Protein AF-A0A737JR82-F1 (afdb_monomer)

Nearest PDB structures (foldseek):
  2q85-assembly1_A  TM=1.004E+00  e=2.025E-05  Escherichia coli
  1uxy-assembly1_A  TM=1.002E+00  e=1.888E-05  Escherichia coli
  4jay-assembly1_A  TM=9.849E-01  e=2.539E-03  Pseudomonas aeruginosa PAO1

InterPro domains:
  IPR003170 UDP-N-acetylenolpyruvoylglucosamine reductase [PTHR21071] (3-58)
  IPR006094 FAD linked oxidase, N-terminal [PF01565] (18-53)
  IPR016167 FAD-binding, type PCMH, subdomain 1 [G3DSA:3.30.43.10] (3-61)
  IPR036318 FAD-binding, type PCMH-like superfamily [SSF56176] (3-59)

Secondary structure (DSSP, 8-state):
--EE-GGGSTT----EES-----SSHHHHHHHHHHHHHTT------SS-TT----S-B---

pLDDT: mean 96.89, std 3.82, range [69.38, 98.5]

Structure (mmCIF, N/CA/C/O backbone):
data_AF-A0A737JR82-F1
#
_entry.id   AF-A0A737JR82-F1
#
loop_
_atom_site.group_PDB
_atom_site.id
_atom_site.type_symbol
_atom_site.label_atom_id
_atom_site.label_alt_id
_atom_site.label_comp_id
_atom_site.label_asym_id
_atom_site.label_entity_id
_atom_site.label_seq_id
_atom_site.pdbx_PDB_ins_code
_atom_site.Cartn_x
_atom_site.Cartn_y
_atom_site.Cartn_z
_atom_site.occupancy
_atom_site.B_iso_or_equiv
_atom_site.auth_seq_id
_atom_site.auth_comp_id
_atom_site.auth_asym_id
_atom_site.auth_atom_id
_atom_site.pdbx_PDB_model_num
ATOM 1 N N . MET A 1 1 ? -6.046 14.563 4.276 1.00 69.38 1 MET A N 1
ATOM 2 C CA . MET A 1 1 ? -5.373 14.661 2.960 1.00 69.38 1 MET A CA 1
ATOM 3 C C . MET A 1 1 ? -4.837 13.281 2.612 1.00 69.38 1 MET A C 1
ATOM 5 O O . MET A 1 1 ? -4.655 12.504 3.534 1.00 69.38 1 MET A O 1
ATOM 9 N N . THR A 1 2 ? -4.663 12.955 1.333 1.00 88.12 2 THR A N 1
ATOM 10 C CA . THR A 1 2 ? -4.079 11.677 0.885 1.00 88.12 2 THR A CA 1
ATOM 11 C C . THR A 1 2 ? -2.729 11.935 0.214 1.00 88.12 2 THR A C 1
ATOM 13 O O . THR A 1 2 ? -2.518 13.024 -0.320 1.00 88.12 2 THR A O 1
ATOM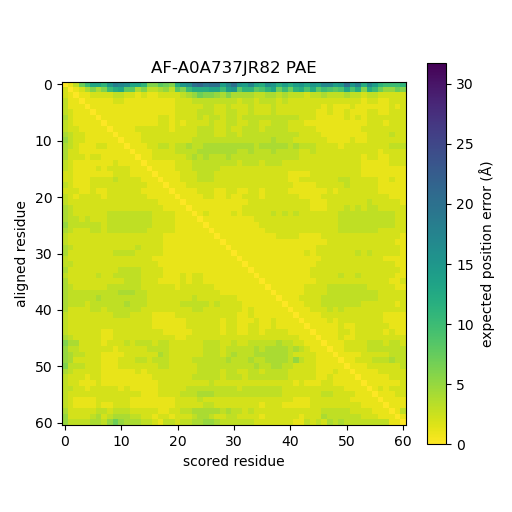 16 N N . HIS A 1 3 ? -1.824 10.958 0.226 1.00 95.88 3 HIS A N 1
ATOM 17 C CA . HIS A 1 3 ? -0.440 11.088 -0.241 1.00 95.88 3 HIS A CA 1
ATOM 18 C C . HIS A 1 3 ? -0.154 10.122 -1.396 1.00 95.88 3 HIS A C 1
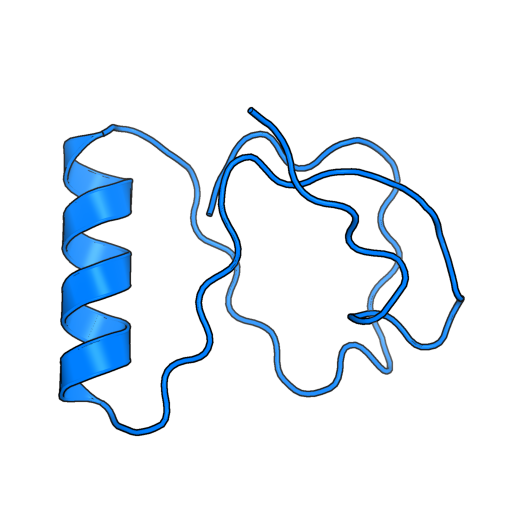ATOM 20 O O . HIS A 1 3 ? -0.557 8.966 -1.323 1.00 95.88 3 HIS A O 1
ATOM 26 N N . SER A 1 4 ? 0.536 10.582 -2.446 1.00 97.62 4 SER A N 1
ATOM 27 C CA . SER A 1 4 ? 0.860 9.749 -3.616 1.00 97.62 4 SER A CA 1
ATOM 28 C C . SER A 1 4 ? 1.836 8.617 -3.264 1.00 97.62 4 SER A C 1
ATOM 30 O O . SER A 1 4 ? 2.860 8.834 -2.614 1.00 97.62 4 SER A O 1
ATOM 32 N N . LEU A 1 5 ? 1.521 7.416 -3.751 1.00 97.75 5 LEU A N 1
ATOM 33 C CA . LEU A 1 5 ? 2.316 6.191 -3.676 1.00 97.75 5 LEU A CA 1
ATOM 34 C C . LEU A 1 5 ? 3.346 6.084 -4.808 1.00 97.75 5 LEU A C 1
ATOM 36 O O . LEU A 1 5 ? 4.172 5.174 -4.782 1.00 97.75 5 LEU A O 1
ATOM 40 N N . LYS A 1 6 ? 3.339 7.004 -5.783 1.00 97.75 6 LYS A N 1
ATOM 41 C CA . LYS A 1 6 ? 4.223 6.970 -6.958 1.00 97.75 6 LYS A CA 1
ATOM 42 C C . LYS A 1 6 ? 5.719 6.852 -6.624 1.00 97.75 6 LYS A C 1
ATOM 44 O O . LYS A 1 6 ? 6.386 6.065 -7.290 1.00 97.75 6 LYS A O 1
ATOM 49 N N . PRO A 1 7 ? 6.269 7.557 -5.614 1.00 97.75 7 PRO A N 1
ATOM 50 C CA . PRO A 1 7 ? 7.674 7.395 -5.224 1.00 97.75 7 PRO A CA 1
ATOM 51 C C . PRO A 1 7 ? 7.977 6.068 -4.509 1.00 97.75 7 PRO A C 1
ATOM 53 O O . PRO A 1 7 ? 9.140 5.732 -4.325 1.00 97.75 7 PRO A O 1
ATOM 56 N N . TRP A 1 8 ? 6.942 5.338 -4.086 1.00 97.75 8 TRP A N 1
ATOM 57 C CA . TRP A 1 8 ? 7.016 4.178 -3.191 1.00 97.75 8 TRP A CA 1
ATOM 58 C C . TRP A 1 8 ? 6.731 2.852 -3.905 1.00 97.75 8 TRP A C 1
ATOM 60 O O . TRP A 1 8 ? 6.511 1.830 -3.260 1.00 97.75 8 TRP A O 1
ATOM 70 N N . ASN A 1 9 ? 6.687 2.860 -5.239 1.00 97.56 9 ASN A N 1
ATOM 71 C CA . ASN A 1 9 ? 6.637 1.649 -6.045 1.00 97.56 9 ASN A CA 1
ATOM 72 C C . ASN A 1 9 ? 7.416 1.822 -7.347 1.00 97.56 9 ASN A C 1
ATOM 74 O O . ASN A 1 9 ? 7.320 2.847 -8.019 1.00 97.56 9 ASN A O 1
ATOM 78 N N . THR A 1 10 ? 8.157 0.787 -7.733 1.00 97.75 10 THR A N 1
ATOM 79 C CA . THR A 1 10 ? 9.019 0.845 -8.929 1.00 97.75 10 THR A CA 1
ATOM 80 C C . THR A 1 10 ? 8.246 0.848 -10.250 1.00 97.75 10 THR A C 1
ATOM 82 O O . THR A 1 10 ? 8.786 1.284 -11.264 1.00 97.75 10 THR A O 1
ATOM 85 N N . PHE A 1 11 ? 6.968 0.449 -10.246 1.00 97.62 11 PHE A N 1
ATOM 86 C CA . PHE A 1 11 ? 6.083 0.612 -11.404 1.00 97.62 11 PHE A CA 1
ATOM 87 C C . PHE A 1 11 ? 5.730 2.082 -11.687 1.00 97.62 11 PHE A C 1
ATOM 89 O O . PHE A 1 11 ? 5.266 2.393 -12.783 1.00 97.62 11 PHE A O 1
ATOM 96 N N . GLY A 1 12 ? 5.945 2.994 -10.730 1.00 96.56 12 GLY A N 1
ATOM 97 C CA . GLY A 1 12 ? 5.624 4.413 -10.879 1.00 96.56 12 GLY A CA 1
ATOM 98 C C . GLY A 1 12 ? 4.121 4.698 -10.958 1.00 96.56 12 GLY A C 1
ATOM 99 O O . GLY A 1 12 ? 3.723 5.709 -11.545 1.00 96.56 12 GLY A O 1
ATOM 100 N N . ILE A 1 13 ? 3.289 3.817 -10.392 1.00 97.25 13 ILE A N 1
ATOM 101 C CA . ILE A 1 13 ? 1.829 3.955 -10.375 1.00 97.25 13 ILE A CA 1
ATOM 102 C C . ILE A 1 13 ? 1.427 5.040 -9.382 1.00 97.25 13 ILE A C 1
ATOM 104 O O . ILE A 1 13 ? 1.857 5.031 -8.227 1.00 97.25 13 ILE A O 1
ATOM 108 N N . ASP A 1 14 ? 0.576 5.955 -9.842 1.00 97.62 14 ASP A N 1
ATOM 109 C CA . ASP A 1 14 ? 0.107 7.102 -9.071 1.00 97.62 14 ASP A CA 1
ATOM 110 C C . ASP A 1 14 ? -1.288 6.855 -8.482 1.00 97.62 14 ASP A C 1
ATOM 112 O O . ASP A 1 14 ? -2.310 7.292 -9.009 1.00 97.62 14 ASP A O 1
ATOM 116 N N . HIS A 1 15 ? -1.303 6.115 -7.377 1.00 97.81 15 HIS A N 1
ATOM 117 C CA . HIS A 1 15 ? -2.436 6.013 -6.458 1.00 97.81 15 HIS A CA 1
ATOM 118 C C . HIS A 1 15 ? -2.095 6.689 -5.135 1.00 97.81 15 HIS A C 1
ATOM 120 O O . HIS A 1 15 ? -0.938 7.015 -4.884 1.00 97.81 15 HIS A O 1
ATOM 126 N N . CYS A 1 16 ? -3.084 6.894 -4.270 1.00 98.06 16 CYS A N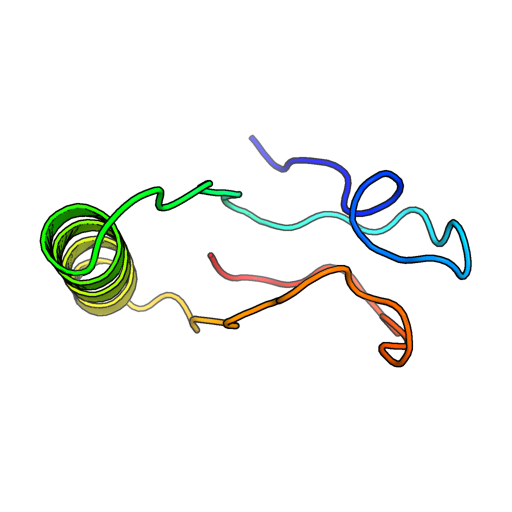 1
ATOM 127 C CA . CYS A 1 16 ? -2.870 7.552 -2.985 1.00 98.06 16 CYS A CA 1
ATOM 128 C C . CYS A 1 16 ? -3.072 6.609 -1.791 1.00 98.06 16 CYS A C 1
ATOM 130 O O . CYS A 1 16 ? -3.948 5.749 -1.833 1.00 98.06 16 CYS A O 1
ATOM 132 N N . ALA A 1 17 ? -2.332 6.841 -0.706 1.00 97.88 17 ALA A N 1
ATOM 133 C CA . ALA A 1 17 ? -2.605 6.321 0.637 1.00 97.88 17 ALA A CA 1
ATOM 134 C C . ALA A 1 17 ? -3.174 7.427 1.547 1.00 97.88 17 ALA A C 1
ATOM 136 O O . ALA A 1 17 ? -2.993 8.618 1.265 1.00 97.88 17 ALA A O 1
ATOM 137 N N . LYS A 1 18 ? -3.859 7.083 2.648 1.00 96.94 18 LYS A N 1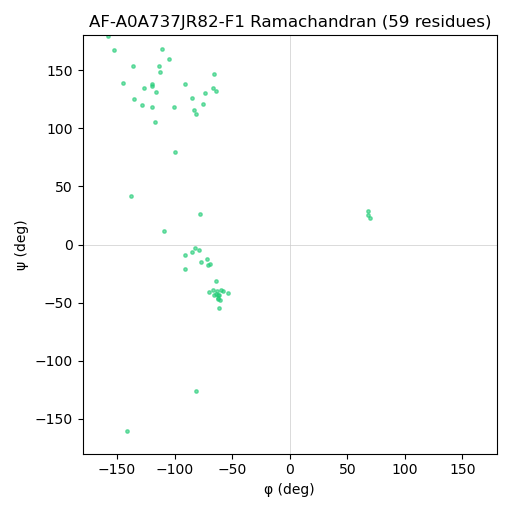
ATOM 138 C CA . LYS A 1 18 ? -4.291 8.102 3.631 1.00 96.94 18 LYS A CA 1
ATOM 139 C C . LYS A 1 18 ? -3.104 8.671 4.396 1.00 96.94 18 LYS A C 1
ATOM 141 O O . LYS A 1 18 ? -3.038 9.882 4.587 1.00 96.94 18 LYS A O 1
ATOM 146 N N . HIS A 1 19 ? -2.168 7.810 4.775 1.00 97.00 19 HIS A N 1
ATOM 147 C CA . HIS A 1 19 ? -0.932 8.175 5.451 1.00 97.00 19 HIS A CA 1
ATOM 148 C C . HIS A 1 19 ? 0.230 7.405 4.828 1.00 97.00 19 HIS A C 1
ATOM 150 O O . HIS A 1 19 ? 0.032 6.342 4.2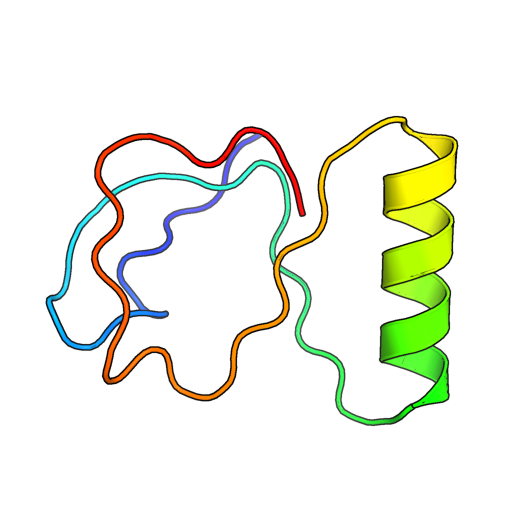53 1.00 97.00 19 HIS A O 1
ATOM 156 N N . ILE A 1 20 ? 1.430 7.972 4.912 1.00 97.25 20 ILE A N 1
ATOM 157 C CA . ILE A 1 20 ? 2.682 7.298 4.566 1.00 97.25 20 ILE A CA 1
ATOM 158 C C . ILE A 1 20 ? 3.660 7.643 5.682 1.00 97.25 20 ILE A C 1
ATOM 160 O O . ILE A 1 20 ? 3.848 8.823 5.989 1.00 97.25 20 ILE A O 1
ATOM 164 N N . VAL A 1 21 ? 4.250 6.626 6.306 1.00 97.62 21 VAL A N 1
ATOM 165 C CA . VAL A 1 21 ? 5.170 6.792 7.435 1.00 97.62 21 VAL A CA 1
ATOM 166 C C . VAL A 1 21 ? 6.452 6.019 7.153 1.00 97.62 21 VAL A C 1
ATOM 168 O O . VAL A 1 21 ? 6.423 4.800 7.007 1.00 97.62 21 VAL A O 1
ATOM 171 N N . CYS A 1 22 ? 7.587 6.718 7.119 1.00 97.50 22 CYS A N 1
ATOM 172 C CA . CYS A 1 22 ? 8.898 6.076 7.134 1.00 97.50 22 CYS A CA 1
ATOM 173 C C . CYS A 1 22 ? 9.275 5.759 8.581 1.00 97.50 22 CYS A C 1
ATOM 175 O O . CYS A 1 22 ? 9.445 6.673 9.387 1.00 97.50 22 CYS A O 1
ATOM 177 N N . ALA A 1 23 ? 9.400 4.475 8.906 1.00 97.94 23 ALA A N 1
ATOM 178 C CA . ALA A 1 23 ? 9.901 4.031 10.198 1.00 97.94 23 ALA A CA 1
ATOM 179 C C . ALA A 1 23 ? 11.374 3.625 10.071 1.00 97.94 23 ALA A C 1
ATOM 181 O O . ALA A 1 23 ? 11.709 2.688 9.352 1.00 9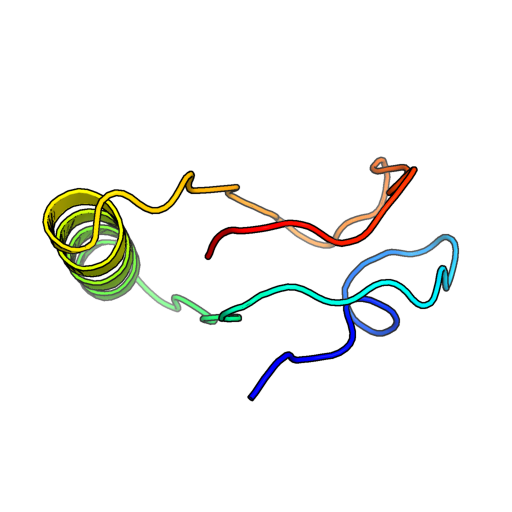7.94 23 ALA A O 1
ATOM 182 N N . GLU A 1 24 ? 12.250 4.317 10.792 1.00 97.75 24 GLU A N 1
ATOM 183 C CA . GLU A 1 24 ? 13.698 4.069 10.815 1.00 97.75 24 GLU A CA 1
ATOM 184 C C . GLU A 1 24 ? 14.104 3.082 11.921 1.00 97.75 24 GLU A C 1
ATOM 186 O O . GLU A 1 24 ? 15.250 2.645 11.996 1.00 97.75 24 GLU A O 1
ATOM 191 N N . ASN A 1 25 ? 13.169 2.732 12.808 1.00 98.19 25 ASN A N 1
ATOM 192 C CA . ASN A 1 25 ? 13.361 1.744 13.863 1.00 98.19 25 ASN A CA 1
ATOM 193 C C . ASN A 1 25 ? 12.040 1.066 14.256 1.00 98.19 25 ASN A C 1
ATOM 195 O O . ASN A 1 25 ? 10.946 1.525 13.919 1.00 98.19 25 ASN A O 1
ATOM 199 N N . GLU A 1 26 ? 12.159 -0.021 15.018 1.00 98.25 26 GLU A N 1
ATOM 200 C CA . GLU A 1 26 ? 11.031 -0.836 15.478 1.00 98.25 26 GLU A CA 1
ATOM 201 C C . GLU A 1 26 ? 10.008 -0.028 16.287 1.00 98.25 26 GLU A C 1
ATOM 203 O O . GLU A 1 26 ? 8.804 -0.179 16.090 1.00 98.25 26 GLU A O 1
ATOM 208 N N . GLN A 1 27 ? 10.466 0.883 17.150 1.00 98.44 27 GLN A N 1
ATOM 209 C CA . GLN A 1 27 ? 9.575 1.673 17.997 1.00 98.44 27 GLN A CA 1
ATOM 210 C C . GLN A 1 27 ? 8.704 2.635 17.174 1.00 98.44 27 GLN A C 1
ATOM 212 O O . GLN A 1 27 ? 7.521 2.810 17.474 1.00 98.44 27 GLN A O 1
ATOM 217 N N . GLN A 1 28 ? 9.267 3.244 16.126 1.00 98.50 28 GLN A N 1
ATOM 218 C CA . GLN A 1 28 ? 8.520 4.091 15.193 1.00 98.50 28 GLN A CA 1
ATOM 219 C C . GLN A 1 28 ? 7.490 3.280 14.403 1.00 98.50 28 GLN A C 1
ATOM 221 O O . GLN A 1 28 ? 6.339 3.710 14.300 1.00 98.50 28 GLN A O 1
ATOM 226 N N . LEU A 1 29 ? 7.870 2.092 13.917 1.00 98.31 29 LEU A N 1
ATOM 227 C CA . LEU A 1 29 ? 6.956 1.186 13.216 1.00 98.31 29 LEU A CA 1
ATOM 228 C C . LEU A 1 29 ? 5.795 0.775 14.127 1.00 98.31 29 LEU A C 1
ATOM 230 O O . LEU A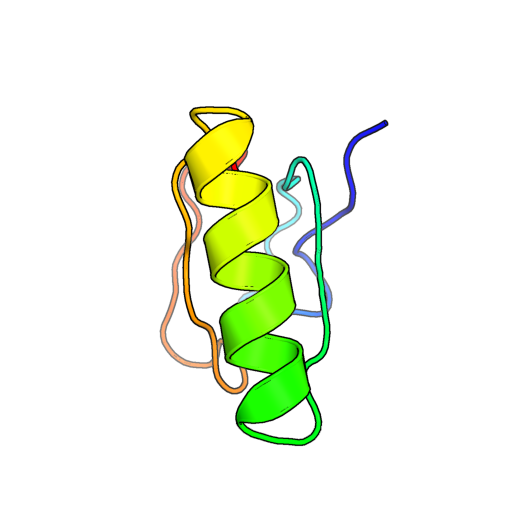 1 29 ? 4.633 0.881 13.734 1.00 98.31 29 LEU A O 1
ATOM 234 N N . LEU A 1 30 ? 6.097 0.371 15.364 1.00 98.44 30 LEU A N 1
ATOM 235 C CA . LEU A 1 30 ? 5.097 -0.029 16.350 1.00 98.44 30 LEU A CA 1
ATOM 236 C C . LEU A 1 30 ? 4.135 1.120 16.678 1.00 98.44 30 LEU A C 1
ATOM 238 O O . LEU A 1 30 ? 2.924 0.910 16.736 1.00 98.44 30 LEU A O 1
ATOM 242 N N . SER A 1 31 ? 4.657 2.334 16.859 1.00 98.38 31 SER A N 1
ATOM 243 C CA . SER A 1 31 ? 3.844 3.524 17.130 1.00 98.38 31 SER A CA 1
ATOM 244 C C . SER A 1 31 ? 2.885 3.838 15.974 1.00 98.38 31 SER A C 1
ATOM 246 O O . SER A 1 31 ? 1.687 4.025 16.201 1.00 98.38 31 SER A O 1
ATOM 248 N N . ALA A 1 32 ? 3.384 3.826 14.731 1.00 98.25 32 ALA A N 1
ATOM 249 C CA . ALA A 1 32 ? 2.573 4.065 13.536 1.00 98.25 32 ALA A CA 1
ATOM 250 C C . ALA A 1 32 ? 1.481 2.997 13.366 1.00 98.25 32 ALA A C 1
ATOM 252 O O . ALA A 1 32 ? 0.318 3.323 13.121 1.00 98.25 32 ALA A O 1
ATOM 253 N N . TRP A 1 33 ? 1.835 1.727 13.582 1.00 98.31 33 TRP A N 1
ATOM 254 C CA . TRP A 1 33 ? 0.892 0.613 13.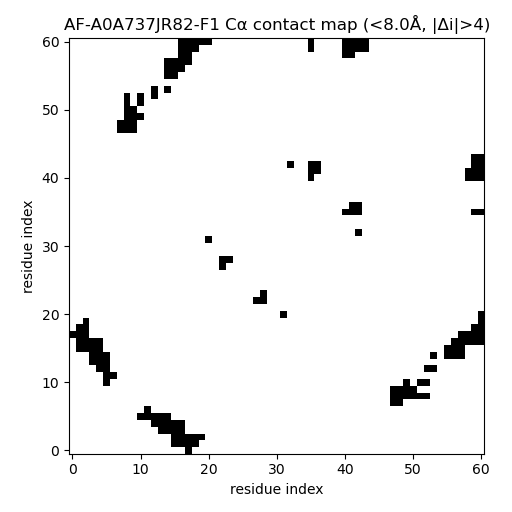524 1.00 98.31 33 TRP A CA 1
ATOM 255 C C . TRP A 1 33 ? -0.209 0.730 14.587 1.00 98.31 33 TRP A C 1
ATOM 257 O O . TRP A 1 33 ? -1.393 0.595 14.273 1.00 98.31 33 TRP A O 1
ATOM 267 N N . GLN A 1 34 ? 0.149 1.046 15.838 1.00 98.25 34 GLN A N 1
ATOM 268 C CA . GLN A 1 34 ? -0.822 1.247 16.919 1.00 98.25 34 GLN A CA 1
ATOM 269 C C . GLN A 1 34 ? -1.748 2.433 16.644 1.00 98.25 34 GLN A C 1
ATOM 271 O O . GLN A 1 34 ? -2.943 2.353 16.925 1.00 98.25 34 GLN A O 1
ATOM 276 N N . GLN A 1 35 ? -1.217 3.532 16.103 1.00 98.19 35 GLN A N 1
ATOM 277 C CA . GLN A 1 35 ? -2.026 4.686 15.732 1.00 98.19 35 GLN A CA 1
ATOM 278 C C . GLN A 1 35 ? -3.053 4.322 14.655 1.00 98.19 35 GLN A C 1
ATOM 280 O O . GLN A 1 35 ? -4.247 4.498 14.891 1.00 98.19 35 GLN A O 1
ATOM 285 N N . ALA A 1 36 ? -2.612 3.758 13.529 1.00 97.75 36 ALA A N 1
ATOM 286 C CA . ALA A 1 36 ? -3.505 3.367 12.440 1.00 97.75 36 ALA A CA 1
ATOM 287 C C . ALA A 1 36 ? -4.558 2.343 12.899 1.00 97.75 36 ALA A C 1
ATOM 289 O O . ALA A 1 36 ? -5.736 2.469 12.568 1.00 97.75 36 ALA A O 1
ATOM 290 N N . THR A 1 37 ? -4.162 1.393 13.752 1.00 97.44 37 THR A N 1
ATOM 291 C CA . THR A 1 37 ? -5.079 0.400 14.331 1.00 97.44 37 THR A CA 1
ATOM 292 C C . THR A 1 37 ? -6.144 1.052 15.218 1.00 97.44 37 THR A C 1
ATOM 294 O O . THR A 1 37 ? -7.318 0.703 15.115 1.00 97.44 37 THR A O 1
ATOM 297 N N . ARG A 1 38 ? -5.775 2.032 16.060 1.00 97.94 38 ARG A N 1
ATOM 298 C CA . ARG A 1 38 ? -6.743 2.797 16.875 1.00 97.94 38 ARG A CA 1
ATOM 299 C C . ARG A 1 38 ? -7.715 3.612 16.022 1.00 97.94 38 ARG A C 1
ATOM 301 O O . ARG A 1 38 ? -8.855 3.805 16.430 1.00 97.94 38 ARG A O 1
ATOM 308 N N . GLU A 1 39 ? -7.274 4.071 14.856 1.00 97.00 39 GLU A N 1
ATOM 309 C CA . GLU A 1 39 ? -8.095 4.800 13.882 1.00 97.00 39 GLU A CA 1
ATOM 310 C C . GLU A 1 39 ? -8.934 3.868 12.982 1.00 97.00 39 GLU A C 1
ATOM 312 O O . GLU A 1 39 ? -9.721 4.344 12.164 1.00 97.00 39 GLU A O 1
ATOM 317 N N . GLY A 1 40 ? -8.796 2.543 13.125 1.00 97.38 40 GLY A N 1
ATOM 318 C CA . GLY A 1 40 ? -9.504 1.557 12.303 1.00 97.38 40 GLY A CA 1
ATOM 319 C C . GLY A 1 40 ? -9.029 1.519 10.848 1.00 97.38 40 GLY A C 1
ATOM 320 O O . GLY A 1 40 ? -9.784 1.114 9.962 1.00 97.38 40 GLY A O 1
ATOM 321 N N . LEU A 1 41 ? -7.802 1.970 10.583 1.00 97.12 41 LEU A N 1
ATOM 322 C CA . LEU A 1 41 ? -7.208 1.980 9.254 1.00 97.12 41 LEU A CA 1
ATOM 323 C C . LEU A 1 41 ? -6.438 0.678 8.993 1.00 97.12 41 LEU A C 1
ATOM 325 O O . LEU A 1 41 ? -5.714 0.210 9.874 1.00 97.12 41 LEU A O 1
ATOM 329 N N . PRO A 1 42 ? -6.546 0.096 7.785 1.00 97.62 42 PRO A N 1
ATOM 330 C CA . PRO A 1 42 ? -5.683 -1.012 7.402 1.00 97.62 42 PRO A CA 1
ATOM 331 C C . PRO A 1 42 ? -4.229 -0.528 7.305 1.00 97.62 42 PRO A C 1
ATOM 33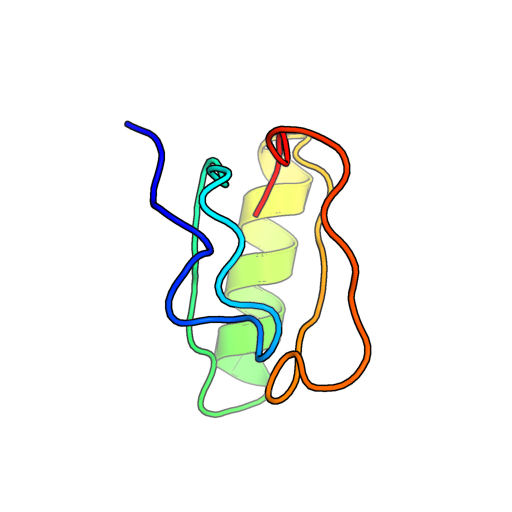3 O O . PRO A 1 42 ? -3.978 0.613 6.913 1.00 97.62 42 PRO A O 1
ATOM 336 N N . VAL A 1 43 ? -3.274 -1.401 7.638 1.00 98.00 43 VAL A N 1
ATOM 337 C CA . VAL A 1 43 ? -1.835 -1.092 7.607 1.00 98.00 43 VAL A CA 1
ATOM 338 C C . VAL A 1 43 ? -1.121 -1.964 6.580 1.00 98.00 43 VAL A C 1
ATOM 340 O O . VAL A 1 43 ? -1.298 -3.184 6.587 1.00 98.00 43 VAL A O 1
ATOM 343 N N . MET A 1 44 ? -0.302 -1.350 5.723 1.00 97.56 44 MET A N 1
ATOM 344 C CA . MET A 1 44 ? 0.545 -2.056 4.758 1.00 97.56 44 MET A CA 1
ATOM 345 C C . MET A 1 44 ? 2.017 -1.742 5.027 1.00 97.56 44 MET A C 1
ATOM 347 O O . MET A 1 44 ? 2.451 -0.602 4.913 1.00 97.56 44 MET A O 1
ATOM 351 N N . ILE A 1 45 ? 2.809 -2.767 5.348 1.00 97.31 45 ILE A N 1
ATOM 352 C CA . ILE A 1 45 ? 4.261 -2.616 5.490 1.00 97.31 45 ILE A CA 1
ATOM 353 C C . ILE A 1 45 ? 4.912 -2.758 4.116 1.00 97.31 45 ILE A C 1
ATOM 355 O O . ILE A 1 45 ? 4.718 -3.763 3.431 1.00 97.31 45 ILE A O 1
ATOM 359 N N . LEU A 1 46 ? 5.707 -1.763 3.735 1.00 96.94 46 LEU A N 1
ATOM 360 C CA . LEU A 1 46 ? 6.455 -1.740 2.484 1.00 96.94 46 LEU A CA 1
ATOM 361 C C . LEU A 1 46 ? 7.952 -1.640 2.767 1.00 96.94 46 LEU A C 1
ATOM 363 O O . LEU A 1 46 ? 8.386 -0.876 3.623 1.00 96.94 46 LEU A O 1
ATOM 367 N N . GLY A 1 47 ? 8.731 -2.415 2.012 1.00 96.06 47 GLY A N 1
ATOM 368 C CA . GLY A 1 47 ? 10.146 -2.127 1.789 1.00 96.06 47 GLY A CA 1
ATOM 369 C C . GLY A 1 47 ? 10.287 -1.081 0.681 1.00 96.06 47 GLY A C 1
ATOM 370 O O . GLY A 1 47 ? 9.623 -0.053 0.691 1.00 96.06 47 GLY A O 1
ATOM 371 N N . GLU A 1 48 ? 11.082 -1.383 -0.344 1.00 95.94 48 GLU A N 1
ATOM 372 C CA . GLU A 1 48 ? 11.310 -0.472 -1.481 1.00 95.94 48 GLU A CA 1
ATOM 373 C C . GLU A 1 48 ? 10.171 -0.447 -2.525 1.00 95.94 48 GLU A C 1
ATOM 375 O O . GLU A 1 48 ? 10.231 0.301 -3.497 1.00 95.94 48 GLU A O 1
ATOM 380 N N . GLY A 1 49 ? 9.140 -1.289 -2.380 1.00 96.62 49 GLY A N 1
ATOM 381 C CA . GLY A 1 49 ? 8.017 -1.336 -3.329 1.00 96.62 49 GLY A CA 1
ATOM 382 C C . GLY A 1 49 ? 8.384 -1.872 -4.723 1.00 96.62 49 GLY A C 1
ATOM 383 O O . GLY A 1 49 ? 7.775 -1.496 -5.727 1.00 96.62 49 GLY A O 1
ATOM 384 N N . SER A 1 50 ? 9.386 -2.751 -4.815 1.00 97.06 50 SER A N 1
ATOM 385 C CA . SER A 1 50 ? 9.870 -3.313 -6.087 1.00 97.06 50 SER A CA 1
ATOM 386 C C . SER A 1 50 ? 8.985 -4.413 -6.685 1.00 97.06 50 SER A C 1
ATOM 388 O O . SER A 1 50 ? 9.116 -4.732 -7.861 1.00 97.06 50 SER A O 1
ATOM 390 N N . ASN A 1 51 ? 8.065 -4.977 -5.898 1.00 97.31 51 ASN A N 1
ATOM 391 C CA . ASN A 1 51 ? 7.194 -6.080 -6.315 1.00 97.31 51 ASN A CA 1
ATOM 392 C C . ASN A 1 51 ? 5.744 -5.891 -5.839 1.00 97.31 51 ASN A C 1
ATOM 394 O O . ASN A 1 51 ? 5.109 -6.816 -5.334 1.00 97.31 51 ASN A O 1
ATOM 398 N N . VAL A 1 52 ? 5.237 -4.662 -5.933 1.00 97.62 52 VAL A N 1
ATOM 399 C CA . VAL A 1 52 ? 3.865 -4.313 -5.543 1.00 97.62 52 VAL A CA 1
ATOM 400 C C . VAL A 1 52 ? 3.180 -3.610 -6.704 1.00 97.62 52 VAL A C 1
ATOM 402 O O . VAL A 1 52 ? 3.753 -2.714 -7.320 1.00 97.62 52 VAL A O 1
ATOM 405 N N . LEU A 1 53 ? 1.942 -4.015 -6.982 1.00 98.00 53 LEU A N 1
ATOM 406 C CA . LEU A 1 53 ? 1.068 -3.400 -7.971 1.00 98.00 53 LEU A CA 1
ATOM 407 C C . LEU A 1 53 ? -0.165 -2.841 -7.253 1.00 98.00 53 LEU A C 1
ATOM 409 O O . LEU A 1 53 ? -1.038 -3.602 -6.837 1.00 98.00 53 LEU A O 1
ATOM 413 N N . PHE A 1 54 ? -0.236 -1.518 -7.091 1.00 97.81 54 PHE A N 1
ATOM 414 C CA . PHE A 1 54 ? -1.428 -0.860 -6.551 1.00 97.81 54 PHE A CA 1
ATOM 415 C C . PHE A 1 54 ? -2.519 -0.813 -7.622 1.00 97.81 54 PHE A C 1
ATOM 417 O O . PHE A 1 54 ? -2.303 -0.256 -8.694 1.00 97.81 54 PHE A O 1
ATOM 424 N N . LEU A 1 55 ? -3.679 -1.405 -7.333 1.00 97.75 55 LEU A N 1
ATOM 425 C CA . LEU A 1 55 ? -4.823 -1.451 -8.256 1.00 97.75 55 LEU A CA 1
ATOM 426 C C . LEU A 1 55 ? -5.786 -0.271 -8.069 1.00 97.75 55 LEU A C 1
ATOM 428 O O . LEU A 1 55 ? -6.577 0.036 -8.956 1.00 97.75 55 LEU A O 1
ATOM 432 N N . GLU A 1 56 ? -5.736 0.354 -6.895 1.00 97.62 56 GLU A N 1
ATOM 433 C CA . GLU A 1 56 ? -6.584 1.466 -6.488 1.00 97.62 56 GLU A CA 1
ATOM 434 C C . GLU A 1 56 ? -5.917 2.265 -5.358 1.00 97.62 56 GLU A C 1
ATOM 436 O O . GLU A 1 56 ? -4.823 1.932 -4.891 1.00 97.62 56 GLU A O 1
ATOM 441 N N . ASN A 1 57 ? -6.586 3.325 -4.899 1.00 97.94 57 ASN A N 1
ATOM 442 C CA . ASN A 1 57 ? -6.146 4.076 -3.728 1.00 97.94 57 ASN A CA 1
ATOM 443 C C . ASN A 1 57 ? -6.186 3.195 -2.476 1.00 97.94 57 ASN A C 1
ATOM 445 O O . ASN A 1 57 ? -7.203 2.579 -2.162 1.00 97.94 57 ASN A O 1
ATOM 449 N N . TYR A 1 58 ? -5.104 3.208 -1.706 1.00 97.69 58 TYR A N 1
ATOM 450 C CA . TYR A 1 58 ? -5.026 2.484 -0.452 1.00 97.69 58 TYR A CA 1
ATOM 451 C C . TYR A 1 58 ? -5.700 3.283 0.673 1.00 97.69 58 TYR A C 1
ATOM 453 O O . TYR A 1 58 ? -5.233 4.341 1.094 1.00 97.69 58 TYR A O 1
ATOM 461 N N . ALA A 1 59 ? -6.821 2.785 1.195 1.00 96.38 59 ALA A N 1
ATOM 462 C CA . ALA A 1 59 ? -7.627 3.491 2.195 1.00 96.38 59 ALA A CA 1
ATOM 463 C C . ALA A 1 59 ? -7.062 3.431 3.636 1.00 96.38 59 ALA A C 1
ATOM 465 O O . ALA A 1 59 ? -7.831 3.545 4.598 1.00 96.38 59 ALA A O 1
ATOM 466 N N . GLY A 1 60 ? -5.744 3.272 3.783 1.00 96.25 60 GLY A N 1
ATOM 467 C CA . GLY A 1 60 ? -5.043 3.063 5.048 1.00 96.25 60 GLY A CA 1
ATOM 468 C C . GLY A 1 60 ? -3.696 3.778 5.154 1.00 96.25 60 GLY A C 1
ATOM 469 O O . GLY A 1 60 ? -3.443 4.747 4.428 1.00 96.25 60 GLY A O 1
ATOM 470 N N . THR A 1 61 ? -2.880 3.285 6.085 1.00 94.50 61 THR A N 1
ATOM 471 C CA . THR A 1 61 ? -1.542 3.787 6.438 1.00 94.50 61 THR A CA 1
ATOM 472 C C . THR A 1 61 ? -0.448 2.830 5.988 1.00 94.50 61 THR A C 1
ATOM 474 O O . THR A 1 61 ? -0.641 1.598 6.132 1.00 94.50 61 THR A O 1
#

Sequence (61 aa):
MTHSLKPWNTFGIDHCAKHIVCAENEQQLLSAWQQATREGLPVMILGEGSNVLFLENYAGT

Foldseek 3Di:
DWAFCQQQAPVSDTATERDDDDDPDPVSVVVQVVVQVVVVFDDDDGDSNHPDDDPHHRDGD

Mean predicted aligned error: 2.23 Å

Organism: Salmonella enterica (NCBI:txid28901)

Solvent-accessible surface area (backbone atoms only — not comparable to full-atom values): 3760 Å² total; per-residue (Å²): 122,69,41,75,38,27,93,54,23,71,80,54,56,80,36,34,22,49,44,85,81,91,56,94,46,70,69,51,43,51,52,53,51,53,50,34,53,76,71,70,32,57,77,67,93,72,80,78,24,79,88,57,83,84,91,58,64,44,86,20,58

Radius of gyration: 11.49 Å; Cα contacts (8 Å, |Δi|>4): 84; chains: 1; bounding box: 23×21×29 Å